Protein AF-A0A8T3ZNA4-F1 (afdb_monomer_lite)

pLDDT: mean 84.95, std 9.06, range [48.28, 96.12]

Structure (mmCIF, N/CA/C/O backbone):
data_AF-A0A8T3ZNA4-F1
#
_entry.id   AF-A0A8T3ZNA4-F1
#
loop_
_atom_site.group_PDB
_atom_site.id
_atom_site.type_symbol
_atom_site.label_atom_id
_atom_site.label_alt_id
_atom_site.label_comp_id
_atom_site.label_asym_id
_atom_site.label_entity_id
_atom_site.label_seq_id
_atom_site.pdbx_PDB_ins_code
_atom_site.Cartn_x
_atom_site.Cartn_y
_atom_site.Cartn_z
_atom_site.occupancy
_atom_site.B_iso_or_equiv
_atom_site.auth_seq_id
_atom_site.auth_comp_id
_atom_site.auth_asym_id
_atom_site.auth_atom_id
_atom_site.pdbx_PDB_model_num
ATOM 1 N N . LYS A 1 1 ? 19.977 -1.427 4.193 1.00 48.28 1 LYS A N 1
ATOM 2 C CA . LYS A 1 1 ? 19.895 -0.057 3.623 1.00 48.28 1 LYS A CA 1
ATOM 3 C C . LYS A 1 1 ? 19.610 -0.221 2.137 1.00 48.28 1 LYS A C 1
ATOM 5 O O . LYS A 1 1 ? 20.330 -0.996 1.527 1.00 48.28 1 LYS A O 1
ATOM 10 N N . HIS A 1 2 ? 18.588 0.429 1.576 1.00 57.75 2 HIS A N 1
ATOM 11 C CA . HIS A 1 2 ? 18.483 0.522 0.114 1.00 57.75 2 HIS A CA 1
ATOM 12 C C . HIS A 1 2 ? 19.526 1.540 -0.380 1.00 57.75 2 HIS A C 1
ATOM 14 O O . HIS A 1 2 ? 19.763 2.518 0.340 1.00 57.75 2 HIS A O 1
ATOM 20 N N . PRO A 1 3 ? 20.172 1.326 -1.540 1.00 59.00 3 PRO A N 1
ATOM 21 C CA . PRO A 1 3 ? 20.988 2.363 -2.164 1.00 59.00 3 PRO A CA 1
ATOM 22 C C . PRO A 1 3 ? 20.119 3.601 -2.460 1.00 59.00 3 PRO A C 1
ATOM 24 O O . PRO A 1 3 ? 18.933 3.450 -2.772 1.00 59.00 3 PRO A O 1
ATOM 27 N N . PRO A 1 4 ? 20.659 4.827 -2.338 1.00 71.19 4 PRO A N 1
ATOM 28 C CA . PRO A 1 4 ? 19.917 6.029 -2.699 1.00 71.19 4 PRO A CA 1
ATOM 29 C C . PRO A 1 4 ? 19.638 6.038 -4.207 1.00 71.19 4 PRO A C 1
ATOM 31 O O . PRO A 1 4 ? 20.485 5.630 -4.997 1.00 71.19 4 PRO A O 1
ATOM 34 N N . PHE A 1 5 ? 18.466 6.539 -4.607 1.00 79.31 5 PHE A N 1
ATOM 35 C CA . PHE A 1 5 ? 18.026 6.554 -6.010 1.00 79.31 5 PHE A CA 1
ATOM 36 C C . PHE A 1 5 ? 19.020 7.247 -6.960 1.00 79.31 5 PHE A C 1
ATOM 38 O O . PHE A 1 5 ? 19.190 6.813 -8.095 1.00 79.31 5 PHE A O 1
ATOM 45 N N . ALA A 1 6 ? 19.735 8.269 -6.481 1.00 80.31 6 ALA A N 1
ATOM 46 C CA . ALA A 1 6 ? 20.780 8.963 -7.237 1.00 80.31 6 ALA A CA 1
ATOM 47 C C . ALA A 1 6 ? 21.963 8.064 -7.659 1.00 80.31 6 ALA A C 1
ATOM 49 O O . ALA A 1 6 ? 22.651 8.393 -8.617 1.00 80.31 6 ALA A O 1
ATOM 50 N N . ASN A 1 7 ? 22.179 6.926 -6.986 1.00 84.25 7 ASN A N 1
ATOM 51 C CA . ASN A 1 7 ? 23.275 5.992 -7.268 1.00 84.25 7 ASN A CA 1
ATOM 52 C C . ASN A 1 7 ? 22.815 4.767 -8.086 1.00 84.25 7 ASN A C 1
ATOM 54 O O . ASN A 1 7 ? 23.542 3.778 -8.172 1.00 84.25 7 ASN A O 1
ATOM 58 N N . LEU A 1 8 ? 21.591 4.781 -8.623 1.00 85.81 8 LEU A N 1
ATOM 59 C CA . LEU A 1 8 ? 21.059 3.708 -9.461 1.00 85.81 8 LEU A CA 1
ATOM 60 C C . LEU A 1 8 ? 21.163 4.076 -10.943 1.00 85.81 8 LEU A C 1
ATOM 62 O O . LEU A 1 8 ? 20.930 5.217 -11.322 1.00 85.81 8 LEU A O 1
ATOM 66 N N . ASP A 1 9 ? 21.412 3.078 -11.789 1.00 90.50 9 ASP A N 1
ATOM 67 C CA . ASP A 1 9 ? 21.142 3.179 -13.224 1.00 90.50 9 ASP A CA 1
ATOM 68 C C . ASP A 1 9 ? 19.621 3.267 -13.434 1.00 90.50 9 ASP A C 1
ATOM 70 O O . ASP A 1 9 ? 18.893 2.278 -13.292 1.00 90.50 9 ASP A O 1
ATOM 74 N N . HIS A 1 10 ? 19.132 4.476 -13.723 1.00 88.56 10 HIS A N 1
ATOM 75 C CA . HIS A 1 10 ? 17.701 4.754 -13.874 1.00 88.56 10 HIS A CA 1
ATOM 76 C C . HIS A 1 10 ? 17.094 4.045 -15.084 1.00 88.56 10 HIS A C 1
ATOM 78 O O . HIS A 1 10 ? 15.956 3.582 -14.998 1.00 88.56 10 HIS A O 1
ATOM 84 N N . ALA A 1 11 ? 17.840 3.913 -16.185 1.00 90.06 11 ALA A N 1
ATOM 85 C CA . ALA A 1 11 ? 17.364 3.241 -17.389 1.00 90.06 11 ALA A CA 1
ATOM 86 C C . ALA A 1 11 ? 17.178 1.740 -17.130 1.00 90.06 11 ALA A C 1
ATOM 88 O O . ALA A 1 11 ? 16.125 1.177 -17.442 1.00 90.06 11 ALA A O 1
ATOM 89 N N . ARG A 1 12 ? 18.156 1.103 -16.474 1.00 91.12 12 ARG A N 1
ATOM 90 C CA . ARG A 1 12 ? 18.066 -0.301 -16.058 1.00 91.12 12 ARG A CA 1
ATOM 91 C C . ARG A 1 12 ? 16.907 -0.536 -15.089 1.00 91.12 12 ARG A C 1
ATOM 93 O O . ARG A 1 12 ? 16.12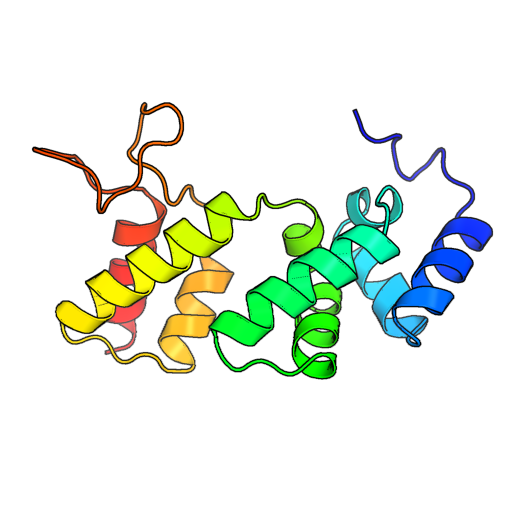5 -1.455 -15.317 1.00 91.12 12 ARG A O 1
ATOM 100 N N . VAL A 1 13 ? 16.760 0.302 -14.058 1.00 89.94 13 VAL A N 1
ATOM 101 C CA . VAL A 1 13 ? 15.669 0.184 -13.072 1.00 89.94 13 VAL A CA 1
ATOM 102 C C . VAL A 1 13 ? 14.295 0.308 -13.727 1.00 89.94 13 VAL A C 1
ATOM 104 O O . VAL A 1 13 ? 13.433 -0.539 -13.496 1.00 89.94 13 VAL A O 1
ATOM 107 N N . VAL A 1 14 ? 14.076 1.336 -14.557 1.00 92.56 14 VAL A N 1
ATOM 108 C CA . VAL A 1 14 ? 12.780 1.536 -15.223 1.00 92.56 14 VAL A CA 1
ATOM 109 C C . VAL A 1 14 ? 12.473 0.366 -16.155 1.00 92.56 14 VAL A C 1
ATOM 111 O O . VAL A 1 14 ? 11.344 -0.121 -16.136 1.00 92.56 14 VAL A O 1
ATOM 114 N N . ARG A 1 15 ? 13.460 -0.152 -16.898 1.00 94.25 15 ARG A N 1
ATOM 115 C CA . ARG A 1 15 ? 13.294 -1.328 -17.767 1.00 94.25 15 ARG A CA 1
ATOM 116 C C . ARG A 1 15 ? 12.924 -2.587 -16.975 1.00 94.25 15 ARG A C 1
ATOM 118 O O . ARG A 1 15 ? 11.961 -3.262 -17.327 1.00 94.25 15 ARG A O 1
ATOM 125 N N . GLU A 1 16 ? 13.657 -2.894 -15.906 1.00 92.88 16 GLU A N 1
ATOM 126 C CA . GLU A 1 16 ? 13.417 -4.077 -15.063 1.00 92.88 16 GLU A CA 1
ATOM 127 C C . GLU A 1 16 ? 12.052 -4.025 -14.367 1.00 92.88 16 GLU A C 1
ATOM 129 O O . GLU A 1 16 ? 11.324 -5.015 -14.360 1.00 92.88 16 GLU A O 1
ATOM 134 N N . ALA A 1 17 ? 11.660 -2.865 -13.836 1.00 93.50 17 ALA A N 1
ATOM 135 C CA . ALA A 1 17 ? 10.334 -2.675 -13.260 1.00 93.50 17 ALA A CA 1
ATOM 136 C C . ALA A 1 17 ? 9.230 -2.767 -14.332 1.00 93.50 17 ALA A C 1
ATOM 138 O O . ALA A 1 17 ? 8.219 -3.438 -14.121 1.00 93.50 17 ALA A O 1
ATOM 139 N N . THR A 1 18 ? 9.426 -2.156 -15.504 1.00 95.75 18 THR A N 1
ATOM 140 C CA . THR A 1 18 ? 8.464 -2.210 -16.621 1.00 95.75 18 THR A CA 1
ATOM 141 C C . THR A 1 18 ? 8.214 -3.640 -17.087 1.00 95.75 18 THR A C 1
ATOM 143 O O . THR A 1 18 ? 7.063 -3.994 -17.313 1.00 95.75 18 THR A O 1
ATOM 146 N N . ALA A 1 19 ? 9.239 -4.495 -17.131 1.00 94.94 19 ALA A N 1
ATOM 147 C CA . ALA A 1 19 ? 9.081 -5.912 -17.471 1.00 94.94 19 ALA A CA 1
ATOM 148 C C . ALA A 1 19 ? 8.223 -6.714 -16.464 1.00 94.94 19 ALA A C 1
ATOM 150 O O . ALA A 1 19 ? 7.757 -7.801 -16.788 1.00 94.94 19 ALA A O 1
ATOM 151 N N . VAL A 1 20 ? 8.008 -6.201 -15.244 1.00 95.12 20 VAL A N 1
ATOM 152 C CA . VAL A 1 20 ? 7.203 -6.853 -14.190 1.00 95.12 20 VAL A CA 1
ATOM 153 C C . VAL A 1 20 ? 5.786 -6.269 -14.080 1.00 95.12 20 VAL A C 1
ATOM 155 O O . VAL A 1 20 ? 4.845 -6.985 -13.719 1.00 95.12 20 VAL A O 1
ATOM 158 N N . TYR A 1 21 ? 5.638 -4.967 -14.341 1.00 94.00 21 TYR A N 1
ATOM 159 C CA . TYR A 1 21 ? 4.368 -4.237 -14.235 1.00 94.00 21 TYR A CA 1
ATOM 160 C C . TYR A 1 21 ? 3.657 -4.007 -15.573 1.00 94.00 21 TYR A C 1
ATOM 162 O O . TYR A 1 21 ? 2.503 -3.589 -15.554 1.00 94.00 21 TYR A O 1
ATOM 170 N N . GLU A 1 22 ? 4.343 -4.212 -16.701 1.00 94.81 22 GLU A N 1
ATOM 171 C CA . GLU A 1 22 ? 3.847 -3.985 -18.070 1.00 94.81 22 GLU A CA 1
ATOM 172 C C . GLU A 1 22 ? 3.345 -2.539 -18.303 1.00 94.81 22 GLU A C 1
ATOM 174 O O . GLU A 1 22 ? 2.529 -2.267 -19.180 1.00 94.81 22 GLU A O 1
ATOM 179 N N . ASN A 1 23 ? 3.844 -1.583 -17.505 1.00 94.94 23 ASN A N 1
ATOM 180 C CA . ASN A 1 23 ? 3.386 -0.192 -17.477 1.00 94.94 23 ASN A CA 1
ATOM 181 C C . ASN A 1 23 ? 4.531 0.779 -17.123 1.00 94.94 23 ASN A C 1
ATOM 183 O O . ASN A 1 23 ? 4.751 1.117 -15.956 1.00 94.94 23 ASN A O 1
ATOM 187 N N . GLU A 1 24 ? 5.259 1.249 -18.138 1.00 95.56 24 GLU A N 1
ATOM 188 C CA . GLU A 1 24 ? 6.416 2.141 -17.964 1.00 95.56 24 GLU A CA 1
ATOM 189 C C . GLU A 1 24 ? 6.038 3.504 -17.360 1.00 95.56 24 GLU A C 1
ATOM 191 O O . GLU A 1 24 ? 6.731 4.019 -16.478 1.00 95.56 24 GLU A O 1
ATOM 196 N N . ALA A 1 25 ? 4.919 4.092 -17.797 1.00 96.12 25 ALA A N 1
ATOM 197 C CA . ALA A 1 25 ? 4.458 5.392 -17.309 1.00 96.12 25 ALA A CA 1
ATOM 198 C C . ALA A 1 25 ? 4.100 5.337 -15.813 1.00 96.12 25 ALA A C 1
ATOM 200 O O . ALA A 1 25 ? 4.522 6.197 -15.035 1.00 96.12 25 ALA A O 1
ATOM 201 N N . GLY A 1 26 ? 3.391 4.283 -15.396 1.00 95.94 26 GLY A N 1
ATOM 202 C CA . GLY A 1 26 ? 3.073 4.016 -13.996 1.00 95.94 26 GLY A CA 1
ATOM 203 C C . GLY A 1 26 ? 4.322 3.766 -13.148 1.00 95.94 26 GLY A C 1
ATOM 204 O O . GLY A 1 26 ? 4.419 4.298 -12.045 1.00 95.94 26 GLY A O 1
ATOM 205 N N . VAL A 1 27 ? 5.312 3.035 -13.673 1.00 95.62 27 VAL A N 1
ATOM 206 C CA . VAL A 1 27 ? 6.618 2.832 -13.019 1.00 95.62 27 VAL A CA 1
ATOM 207 C C . VAL A 1 27 ? 7.354 4.157 -12.806 1.00 95.62 27 VAL A C 1
ATOM 209 O O . VAL A 1 27 ? 7.788 4.433 -11.687 1.00 95.62 27 VAL A O 1
ATOM 212 N N . LYS A 1 28 ? 7.459 5.012 -13.833 1.00 95.19 28 LYS A N 1
ATOM 213 C CA . LYS A 1 28 ? 8.106 6.332 -13.714 1.00 95.19 28 LYS A CA 1
ATOM 214 C C . LYS A 1 28 ? 7.403 7.209 -12.673 1.00 95.19 28 LYS A C 1
ATOM 216 O O . LYS A 1 28 ? 8.064 7.758 -11.793 1.00 95.19 28 LYS A O 1
ATOM 221 N N . ALA A 1 29 ? 6.071 7.285 -12.714 1.00 95.88 29 ALA A N 1
ATOM 222 C CA . ALA A 1 29 ? 5.282 8.031 -11.732 1.00 95.88 29 ALA A CA 1
ATOM 223 C C . ALA A 1 29 ? 5.463 7.493 -10.298 1.00 95.88 29 ALA A C 1
ATOM 225 O O . ALA A 1 29 ? 5.617 8.270 -9.353 1.00 95.88 29 ALA A O 1
ATOM 226 N N . ALA A 1 30 ? 5.506 6.168 -10.133 1.00 94.25 30 ALA A N 1
ATOM 227 C CA . ALA A 1 30 ? 5.738 5.504 -8.854 1.00 94.25 30 ALA A CA 1
ATOM 228 C C . ALA A 1 30 ? 7.134 5.814 -8.275 1.00 94.25 30 ALA A C 1
ATOM 230 O O . ALA A 1 30 ? 7.254 6.145 -7.093 1.00 94.25 30 ALA A O 1
ATOM 231 N N . VAL A 1 31 ? 8.183 5.775 -9.103 1.00 92.75 31 VAL A N 1
ATOM 232 C CA . VAL A 1 31 ? 9.549 6.148 -8.701 1.00 92.75 31 VAL A CA 1
ATOM 233 C C . VAL A 1 31 ? 9.627 7.623 -8.297 1.00 92.75 31 VAL A C 1
ATOM 235 O O . VAL A 1 31 ? 10.171 7.924 -7.237 1.00 92.75 31 VAL A O 1
ATOM 238 N N . LEU A 1 32 ? 9.031 8.537 -9.070 1.00 91.69 32 LEU A N 1
ATOM 239 C CA . LEU A 1 32 ? 9.022 9.970 -8.743 1.00 91.69 32 LEU A CA 1
ATOM 240 C C . LEU A 1 32 ? 8.273 10.265 -7.433 1.00 91.69 32 LEU A C 1
ATOM 242 O O . LEU A 1 32 ? 8.746 11.046 -6.611 1.00 91.69 32 LEU A O 1
ATOM 246 N N . LYS A 1 33 ? 7.133 9.600 -7.196 1.00 91.25 33 LYS A N 1
ATOM 247 C CA . LYS A 1 33 ? 6.345 9.736 -5.959 1.00 91.25 33 LYS A CA 1
ATOM 248 C C . LYS A 1 33 ? 7.040 9.120 -4.736 1.00 91.25 33 LYS A C 1
ATOM 250 O O . LYS A 1 33 ? 6.788 9.547 -3.609 1.00 91.25 33 LYS A O 1
ATOM 255 N N . HIS A 1 34 ? 7.882 8.104 -4.922 1.00 89.69 34 HIS A N 1
ATOM 256 C CA . HIS A 1 34 ? 8.602 7.444 -3.834 1.00 89.69 34 HIS A CA 1
ATOM 257 C C . HIS A 1 34 ? 9.932 6.844 -4.329 1.00 89.69 34 HIS A C 1
ATOM 259 O O . HIS A 1 34 ? 9.974 5.661 -4.668 1.00 89.69 34 HIS A O 1
ATOM 265 N N . PRO A 1 35 ? 11.050 7.598 -4.303 1.00 89.75 35 PRO A N 1
ATOM 266 C CA . PRO A 1 35 ? 12.322 7.166 -4.901 1.00 89.75 35 PRO A CA 1
ATOM 267 C C . PRO A 1 35 ? 12.903 5.852 -4.356 1.00 89.75 35 PRO A C 1
ATOM 269 O O . PRO A 1 35 ? 13.700 5.202 -5.022 1.00 89.75 35 PRO A O 1
ATOM 272 N N . GLN A 1 36 ? 12.488 5.414 -3.163 1.00 88.31 36 GLN A N 1
ATOM 273 C CA . GLN A 1 36 ? 12.874 4.113 -2.599 1.00 88.31 36 GLN A CA 1
ATOM 274 C C . GLN A 1 36 ? 12.272 2.926 -3.376 1.00 88.31 36 GLN A C 1
ATOM 276 O O . GLN A 1 36 ? 12.827 1.831 -3.326 1.00 88.31 36 GLN A O 1
ATOM 281 N N . PHE A 1 37 ? 11.178 3.141 -4.120 1.00 90.94 37 PHE A N 1
ATOM 282 C CA . PHE A 1 37 ? 10.523 2.140 -4.968 1.00 90.94 37 PHE A CA 1
ATOM 283 C C . PHE A 1 37 ? 11.470 1.582 -6.038 1.00 90.94 37 PHE A C 1
ATOM 285 O O . PHE A 1 37 ? 11.452 0.385 -6.286 1.00 90.94 37 PHE A O 1
ATOM 292 N N . ALA A 1 38 ? 12.352 2.425 -6.585 1.00 90.81 38 ALA A N 1
ATOM 293 C CA . ALA A 1 38 ? 13.378 2.062 -7.566 1.00 90.81 38 ALA A CA 1
ATOM 294 C C . ALA A 1 38 ? 14.407 1.025 -7.068 1.00 90.81 38 ALA A C 1
ATOM 296 O O . ALA A 1 38 ? 15.065 0.368 -7.867 1.00 90.81 38 ALA A O 1
ATOM 297 N N . GLY A 1 39 ? 14.587 0.903 -5.748 1.00 88.19 39 GLY A N 1
ATOM 298 C CA . GLY A 1 39 ? 15.564 0.005 -5.125 1.00 88.19 39 GLY A CA 1
ATOM 299 C C . GLY A 1 39 ? 14.975 -1.332 -4.669 1.00 88.19 39 GLY A C 1
ATOM 300 O O . GLY A 1 39 ? 15.476 -1.898 -3.690 1.00 88.19 39 GLY A O 1
ATOM 301 N N . LEU A 1 40 ? 13.880 -1.789 -5.289 1.00 89.94 40 LEU A N 1
ATOM 302 C CA . LEU A 1 40 ? 13.123 -2.973 -4.880 1.00 89.94 40 LEU A CA 1
ATOM 303 C C . LEU A 1 40 ? 13.201 -4.110 -5.904 1.00 89.94 40 LEU A C 1
ATOM 305 O O . LEU A 1 40 ? 13.172 -3.905 -7.111 1.00 89.94 40 LEU A O 1
ATOM 309 N N . ASP A 1 41 ? 13.196 -5.339 -5.393 1.00 91.81 41 ASP A N 1
ATOM 310 C CA . ASP A 1 41 ? 12.882 -6.537 -6.174 1.00 91.81 41 ASP A CA 1
ATOM 311 C C . ASP A 1 41 ? 11.381 -6.528 -6.511 1.00 91.81 41 ASP A C 1
ATOM 313 O O . ASP A 1 41 ? 10.535 -6.951 -5.712 1.00 91.81 41 ASP A O 1
ATOM 317 N N . HIS A 1 42 ? 11.049 -5.983 -7.681 1.00 92.75 42 HIS A N 1
ATOM 318 C CA . HIS A 1 42 ? 9.668 -5.821 -8.125 1.00 92.75 42 HIS A CA 1
ATOM 319 C C . HIS A 1 42 ? 8.961 -7.157 -8.371 1.00 92.75 42 HIS A C 1
ATOM 321 O O . HIS A 1 42 ? 7.774 -7.269 -8.061 1.00 92.75 42 HIS A O 1
ATOM 327 N N . ALA A 1 43 ? 9.670 -8.192 -8.834 1.00 93.69 43 ALA A N 1
ATOM 328 C CA . ALA A 1 43 ? 9.096 -9.522 -9.040 1.00 93.69 43 ALA A CA 1
ATOM 329 C C . ALA A 1 43 ? 8.624 -10.134 -7.708 1.00 93.69 43 ALA A C 1
ATOM 331 O O . ALA A 1 43 ? 7.498 -10.635 -7.605 1.00 93.69 43 ALA A O 1
ATOM 332 N N . ARG A 1 44 ? 9.434 -10.024 -6.646 1.00 91.75 44 ARG A N 1
ATOM 333 C CA . ARG A 1 44 ? 9.031 -10.422 -5.289 1.00 91.75 44 ARG A CA 1
ATOM 334 C C . ARG A 1 44 ? 7.911 -9.545 -4.737 1.00 91.75 44 ARG A C 1
ATOM 336 O O . ARG A 1 44 ? 6.953 -10.095 -4.194 1.00 91.75 44 ARG A O 1
ATOM 343 N N . VAL A 1 45 ? 7.998 -8.218 -4.880 1.00 91.69 45 VAL A N 1
ATOM 344 C CA . VAL A 1 45 ? 6.950 -7.284 -4.419 1.00 91.69 45 VAL A CA 1
ATOM 345 C C . VAL A 1 45 ? 5.601 -7.640 -5.037 1.00 91.69 45 VAL A C 1
ATOM 347 O O . VAL A 1 45 ? 4.621 -7.788 -4.309 1.00 91.69 45 VAL A O 1
ATOM 350 N N . VAL A 1 46 ? 5.541 -7.820 -6.357 1.00 93.00 46 VAL A N 1
ATOM 351 C CA . VAL A 1 46 ? 4.304 -8.154 -7.069 1.00 93.00 46 VAL A CA 1
ATOM 352 C C . VAL A 1 46 ? 3.765 -9.511 -6.627 1.00 93.00 46 VAL A C 1
ATOM 354 O O . VAL A 1 46 ? 2.590 -9.597 -6.279 1.00 93.00 46 VAL A O 1
ATOM 357 N N . ARG A 1 47 ? 4.608 -10.548 -6.528 1.00 92.38 47 ARG A N 1
ATOM 358 C CA . ARG A 1 47 ? 4.194 -11.873 -6.034 1.00 92.38 47 ARG A CA 1
ATOM 359 C C . ARG A 1 47 ? 3.597 -11.815 -4.623 1.00 92.38 47 ARG A C 1
ATOM 361 O O . ARG A 1 47 ? 2.543 -12.397 -4.375 1.00 92.38 47 ARG A O 1
ATOM 368 N N . GLU A 1 48 ? 4.242 -11.105 -3.696 1.00 89.75 48 GLU A N 1
ATOM 369 C CA . GLU A 1 48 ? 3.743 -10.939 -2.324 1.00 89.75 48 GLU A CA 1
ATOM 370 C C . GLU A 1 48 ? 2.434 -10.141 -2.268 1.00 89.75 48 GLU A C 1
ATOM 372 O O . GLU A 1 48 ? 1.550 -10.452 -1.471 1.00 89.75 48 GLU A O 1
ATOM 377 N N . ARG A 1 49 ? 2.304 -9.094 -3.088 1.00 88.06 49 ARG A N 1
ATOM 378 C CA . ARG A 1 49 ? 1.178 -8.152 -3.029 1.00 88.06 49 ARG A CA 1
ATOM 379 C C . ARG A 1 49 ? -0.057 -8.638 -3.764 1.00 88.06 49 ARG A C 1
ATOM 381 O O . ARG A 1 49 ? -1.138 -8.473 -3.222 1.00 88.06 49 ARG A O 1
ATOM 388 N N . VAL A 1 50 ? 0.096 -9.310 -4.903 1.00 89.56 50 VAL A N 1
ATOM 389 C CA . VAL A 1 50 ? -1.010 -10.005 -5.584 1.00 89.56 50 VAL A CA 1
ATOM 390 C C . VAL A 1 50 ? -1.592 -11.087 -4.671 1.00 89.56 50 VAL A C 1
ATOM 392 O O . VAL A 1 50 ? -2.806 -11.169 -4.516 1.00 89.56 50 VAL A O 1
ATOM 395 N N . ARG A 1 51 ? -0.741 -11.856 -3.971 1.00 87.50 51 ARG A N 1
ATOM 396 C CA . ARG A 1 51 ? -1.209 -12.834 -2.975 1.00 87.50 51 ARG A CA 1
ATOM 397 C C . ARG A 1 51 ? -1.958 -12.176 -1.809 1.00 87.50 51 ARG A C 1
ATOM 399 O O . ARG A 1 51 ? -2.922 -12.750 -1.322 1.00 87.50 51 ARG A O 1
ATOM 406 N N . LEU A 1 52 ? -1.526 -10.996 -1.352 1.00 83.94 52 LEU A N 1
ATOM 407 C CA . LEU A 1 52 ? -2.232 -10.248 -0.304 1.00 83.94 52 LEU A CA 1
ATOM 408 C C . LEU A 1 52 ? -3.552 -9.633 -0.794 1.00 83.94 52 LEU A C 1
ATOM 410 O O . LEU A 1 52 ? -4.519 -9.643 -0.041 1.00 83.94 52 LEU A O 1
ATOM 414 N N . GLY A 1 53 ? -3.597 -9.136 -2.033 1.00 84.12 53 GLY A N 1
ATOM 415 C CA . GLY A 1 53 ? -4.802 -8.596 -2.664 1.00 84.12 53 GLY A CA 1
ATOM 416 C C . GLY A 1 53 ? -5.890 -9.652 -2.854 1.00 84.12 53 GLY A C 1
ATOM 417 O O . GLY A 1 53 ? -7.050 -9.387 -2.553 1.00 84.12 53 GLY A O 1
ATOM 418 N N . ALA A 1 54 ? -5.509 -10.879 -3.220 1.00 82.75 54 ALA A N 1
ATOM 419 C CA . ALA A 1 54 ? -6.443 -11.996 -3.364 1.00 82.75 54 ALA A CA 1
ATOM 420 C C . ALA A 1 54 ? -7.223 -12.317 -2.069 1.00 82.75 54 ALA A C 1
ATOM 422 O O . ALA A 1 54 ? -8.396 -12.670 -2.142 1.00 82.75 54 ALA A O 1
ATOM 423 N N . TYR A 1 55 ? -6.627 -12.134 -0.878 1.00 76.75 55 TYR A N 1
ATOM 424 C CA . TYR A 1 55 ? -7.338 -12.307 0.404 1.00 76.75 55 TYR A CA 1
ATOM 425 C C . TYR A 1 55 ? -8.430 -11.253 0.663 1.00 76.75 55 TYR A C 1
ATOM 427 O O . TYR A 1 55 ? -9.239 -11.435 1.568 1.00 76.75 55 TYR A O 1
ATOM 435 N N . VAL A 1 56 ? -8.447 -10.157 -0.101 1.00 75.31 56 VAL A N 1
ATOM 436 C CA . VAL A 1 56 ? -9.456 -9.084 -0.039 1.00 75.31 56 VAL A CA 1
ATOM 437 C C . VAL A 1 56 ? -10.168 -8.885 -1.383 1.00 75.31 56 VAL A C 1
ATOM 439 O O . VAL A 1 56 ? -10.690 -7.810 -1.655 1.00 75.31 56 VAL A O 1
ATOM 442 N N . GLY A 1 57 ? -10.184 -9.918 -2.234 1.00 79.81 57 GLY A N 1
ATOM 443 C CA . GLY A 1 57 ? -10.936 -9.933 -3.493 1.00 79.81 57 GLY A CA 1
ATOM 444 C C . GLY A 1 57 ? -10.319 -9.151 -4.658 1.00 79.81 57 GLY A C 1
ATOM 445 O O . GLY A 1 57 ? -10.912 -9.133 -5.731 1.00 79.81 57 GLY A O 1
ATOM 446 N N . LEU A 1 58 ? -9.136 -8.545 -4.499 1.00 85.88 58 LEU A N 1
ATOM 447 C CA . LEU A 1 58 ? -8.475 -7.825 -5.592 1.00 85.88 58 LEU A CA 1
ATOM 448 C C . LEU A 1 58 ? -7.872 -8.796 -6.610 1.00 85.88 58 LEU A C 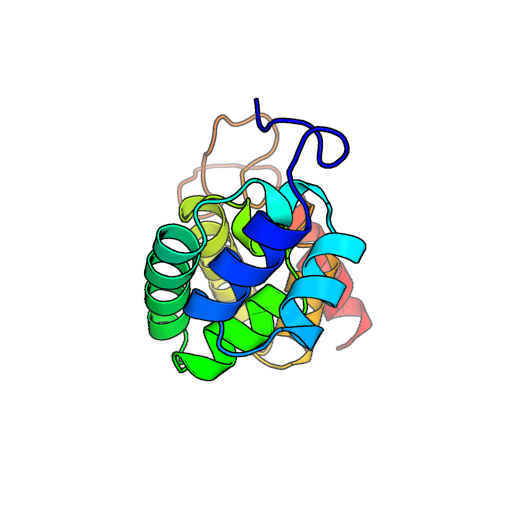1
ATOM 450 O O . LEU A 1 58 ? -7.115 -9.708 -6.257 1.00 85.88 58 LEU A O 1
ATOM 454 N N . SER A 1 59 ? -8.112 -8.530 -7.891 1.00 92.81 59 SER A N 1
ATOM 455 C CA . SER A 1 59 ? -7.425 -9.200 -8.992 1.00 92.81 59 SER A CA 1
ATOM 456 C C . SER A 1 59 ? -5.924 -8.879 -9.016 1.00 92.81 59 SER A C 1
ATOM 458 O O . SER A 1 59 ? -5.418 -7.948 -8.372 1.00 92.81 59 SER A O 1
ATOM 460 N N . ARG A 1 60 ? -5.180 -9.631 -9.840 1.00 93.06 60 ARG A N 1
ATOM 461 C CA . ARG A 1 60 ? -3.762 -9.354 -10.116 1.00 93.06 60 ARG A CA 1
ATOM 462 C C . ARG A 1 60 ? -3.542 -7.933 -10.648 1.00 93.06 60 ARG A C 1
ATOM 464 O O . ARG A 1 60 ? -2.555 -7.308 -10.261 1.00 93.06 60 ARG A O 1
ATOM 471 N N . LYS A 1 61 ? -4.436 -7.446 -11.516 1.00 93.94 61 LYS A N 1
ATOM 472 C CA . LYS A 1 61 ? -4.329 -6.127 -12.148 1.00 93.94 61 LYS A CA 1
ATOM 473 C C . LYS A 1 61 ? -4.565 -5.013 -11.131 1.00 93.94 61 LYS A C 1
ATOM 475 O O . LYS A 1 61 ? -3.688 -4.181 -10.944 1.00 93.94 61 LYS A O 1
ATOM 480 N N . GLU A 1 62 ? -5.665 -5.069 -10.384 1.00 90.69 62 GLU A N 1
ATOM 481 C CA . GLU A 1 62 ? -5.972 -4.074 -9.344 1.00 90.69 62 GLU A CA 1
ATOM 482 C C . GLU A 1 62 ? -4.879 -4.019 -8.267 1.00 90.69 62 GLU A C 1
ATOM 484 O O . GLU A 1 62 ? -4.503 -2.943 -7.806 1.00 90.69 62 GLU A O 1
ATOM 489 N N . SER A 1 63 ? -4.296 -5.172 -7.918 1.00 90.75 63 SER A N 1
ATOM 490 C CA . SER A 1 63 ? -3.153 -5.250 -7.000 1.00 90.75 63 SER A CA 1
ATOM 491 C C . SER A 1 63 ? -1.891 -4.554 -7.542 1.00 90.75 63 SER A C 1
ATOM 493 O O . SER A 1 63 ? -1.133 -3.979 -6.757 1.00 90.75 63 SER A O 1
ATOM 495 N N . ILE A 1 64 ? -1.644 -4.593 -8.860 1.00 93.81 64 ILE A N 1
ATOM 496 C CA . ILE A 1 64 ? -0.572 -3.823 -9.519 1.00 93.81 64 ILE A CA 1
ATOM 497 C C . ILE A 1 64 ? -0.918 -2.334 -9.537 1.00 93.81 64 ILE A C 1
ATOM 499 O O . ILE A 1 64 ? -0.107 -1.517 -9.098 1.00 93.81 64 ILE A O 1
ATOM 503 N N . ASP A 1 65 ? -2.112 -1.978 -10.006 1.00 92.94 65 ASP A N 1
ATOM 504 C CA . ASP A 1 65 ? -2.527 -0.584 -10.175 1.00 92.94 65 ASP A CA 1
ATOM 505 C C . ASP A 1 65 ? -2.507 0.157 -8.827 1.00 92.94 65 ASP A C 1
ATOM 507 O O . ASP A 1 65 ? -2.029 1.289 -8.731 1.00 92.94 65 ASP A O 1
ATOM 511 N N . LEU A 1 66 ? -2.907 -0.518 -7.744 1.00 88.56 66 LEU A N 1
ATOM 512 C CA . LEU A 1 66 ? -2.832 -0.006 -6.377 1.00 88.56 66 LEU A CA 1
ATOM 513 C C . LEU A 1 66 ? -1.386 0.192 -5.881 1.00 88.56 66 LEU A C 1
ATOM 515 O O . LEU A 1 66 ? -1.125 1.156 -5.155 1.00 88.56 66 LEU A O 1
ATOM 519 N N . LEU A 1 67 ? -0.435 -0.661 -6.288 1.00 90.81 67 LEU A N 1
ATOM 520 C CA . LEU A 1 67 ? 0.993 -0.465 -6.001 1.00 90.81 67 LEU A CA 1
ATOM 521 C C . LEU A 1 67 ? 1.574 0.728 -6.761 1.00 90.81 67 LEU A C 1
ATOM 523 O O . LEU A 1 67 ? 2.275 1.531 -6.153 1.00 90.81 67 LEU A O 1
ATOM 527 N N . LEU A 1 68 ? 1.283 0.864 -8.057 1.00 93.94 68 LEU A N 1
ATOM 528 C CA . LEU A 1 68 ? 1.793 1.973 -8.871 1.00 93.94 68 LEU A CA 1
ATOM 529 C C . LEU A 1 68 ? 1.182 3.313 -8.431 1.00 93.94 68 LEU A C 1
ATOM 531 O O . LEU A 1 68 ? 1.892 4.310 -8.305 1.00 93.94 68 LEU A O 1
ATOM 535 N N . LYS A 1 69 ? -0.113 3.327 -8.083 1.00 91.81 69 LYS A N 1
ATOM 536 C CA . LYS A 1 69 ? -0.795 4.490 -7.492 1.00 91.81 69 LYS A CA 1
ATOM 537 C C . LYS A 1 69 ? -0.186 4.880 -6.140 1.00 91.81 69 LYS A C 1
ATOM 539 O O . LYS A 1 69 ? -0.118 6.070 -5.825 1.00 91.81 69 LYS A O 1
ATOM 544 N N . ASN A 1 70 ? 0.264 3.912 -5.335 1.00 88.12 70 ASN A N 1
ATOM 545 C CA . ASN A 1 70 ? 0.759 4.125 -3.970 1.00 88.12 70 ASN A CA 1
ATOM 546 C C . ASN A 1 70 ? 2.041 3.313 -3.653 1.00 88.12 70 ASN A C 1
ATOM 548 O O . ASN A 1 70 ? 2.024 2.389 -2.834 1.00 88.12 70 ASN A O 1
ATOM 552 N N . PRO A 1 71 ? 3.194 3.700 -4.227 1.00 90.50 71 PRO A N 1
ATOM 553 C CA . PRO A 1 71 ? 4.439 2.917 -4.208 1.00 90.50 71 PRO A CA 1
ATOM 554 C C . PRO A 1 71 ? 5.027 2.635 -2.820 1.00 90.50 71 PRO A C 1
ATOM 556 O O . PRO A 1 71 ? 5.735 1.644 -2.641 1.00 90.50 71 PRO A O 1
ATOM 559 N N . VAL A 1 72 ? 4.694 3.442 -1.807 1.00 85.50 72 VAL A N 1
ATOM 560 C CA . VAL A 1 72 ? 5.099 3.210 -0.405 1.00 85.50 72 VAL A CA 1
ATOM 561 C C . VAL A 1 72 ? 4.646 1.835 0.123 1.00 85.50 72 VAL A C 1
ATOM 563 O O . VAL A 1 72 ? 5.270 1.257 1.012 1.00 85.50 72 VAL A O 1
ATOM 566 N N . PHE A 1 73 ? 3.601 1.256 -0.475 1.00 83.94 73 PHE A N 1
ATOM 567 C CA . PHE A 1 73 ? 3.084 -0.073 -0.146 1.00 83.94 73 PHE A CA 1
ATOM 568 C C . PHE A 1 73 ? 4.042 -1.201 -0.521 1.00 83.94 73 PHE A C 1
ATOM 570 O O . PHE A 1 73 ? 4.029 -2.256 0.116 1.00 83.94 73 PHE A O 1
ATOM 577 N N . ALA A 1 74 ? 4.934 -0.998 -1.486 1.00 86.81 74 ALA A N 1
ATOM 578 C CA . ALA A 1 74 ? 5.962 -1.980 -1.802 1.00 86.81 74 ALA A CA 1
ATOM 579 C C . ALA A 1 74 ? 6.950 -2.182 -0.631 1.00 86.81 74 ALA A C 1
ATOM 581 O O . ALA A 1 74 ? 7.415 -3.299 -0.412 1.00 86.81 74 ALA A O 1
ATOM 582 N N . GLY A 1 75 ? 7.185 -1.149 0.190 1.00 82.88 75 GLY A N 1
ATOM 583 C CA . GLY A 1 75 ? 8.078 -1.201 1.356 1.00 82.88 75 GLY A CA 1
ATOM 584 C C . GLY A 1 75 ? 7.462 -1.743 2.657 1.00 82.88 75 GLY A C 1
ATOM 585 O O . GLY A 1 75 ? 8.182 -1.976 3.628 1.00 82.88 75 GLY A O 1
ATOM 586 N N . TYR A 1 76 ? 6.142 -1.940 2.738 1.00 82.12 76 TYR A N 1
ATOM 587 C CA . TYR A 1 76 ? 5.491 -2.386 3.980 1.00 82.12 76 TYR A CA 1
ATOM 588 C C . TYR A 1 76 ? 5.581 -3.907 4.202 1.00 82.12 76 TYR A C 1
ATOM 590 O O . TYR A 1 76 ? 5.628 -4.704 3.270 1.00 82.12 76 TYR A O 1
ATOM 598 N N . SER A 1 77 ? 5.593 -4.350 5.462 1.00 79.12 77 SER A N 1
ATOM 599 C CA . SER A 1 77 ? 5.579 -5.790 5.765 1.00 79.12 77 SER A CA 1
ATOM 600 C C . SER A 1 77 ? 4.184 -6.390 5.562 1.00 79.12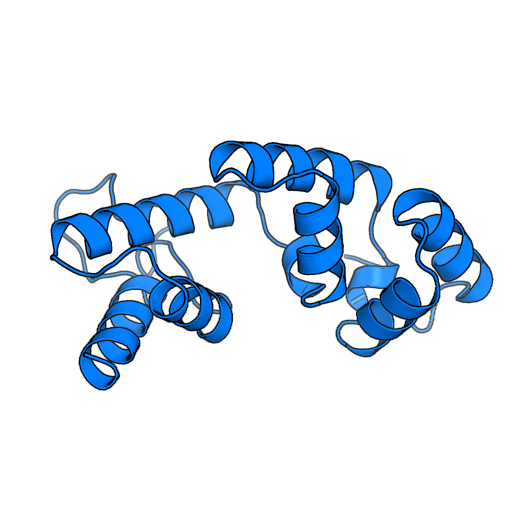 77 SER A C 1
ATOM 602 O O . SER A 1 77 ? 3.186 -5.743 5.877 1.00 79.12 77 SER A O 1
ATOM 604 N N . ALA A 1 78 ? 4.102 -7.659 5.145 1.00 75.50 78 ALA A N 1
ATOM 605 C CA . ALA A 1 78 ? 2.835 -8.404 5.072 1.00 75.50 78 ALA A CA 1
ATOM 606 C C . ALA A 1 78 ? 2.040 -8.348 6.395 1.00 75.50 78 ALA A C 1
ATOM 608 O O . ALA A 1 78 ? 0.821 -8.197 6.396 1.00 75.50 78 ALA A O 1
ATOM 609 N N . LYS A 1 79 ? 2.744 -8.355 7.539 1.00 75.94 79 LYS A N 1
ATOM 610 C CA . LYS A 1 79 ? 2.143 -8.205 8.874 1.00 75.94 79 LYS A CA 1
ATOM 611 C C . LYS A 1 79 ? 1.404 -6.866 9.054 1.00 75.94 79 LYS A C 1
ATOM 613 O O . LYS A 1 79 ? 0.388 -6.844 9.738 1.00 75.94 79 LYS A O 1
ATOM 618 N N . ARG A 1 80 ? 1.860 -5.772 8.416 1.00 79.38 80 ARG A N 1
ATOM 619 C CA . ARG A 1 80 ? 1.183 -4.456 8.448 1.00 79.38 80 ARG A CA 1
ATOM 620 C C . ARG A 1 80 ? -0.171 -4.496 7.730 1.00 79.38 80 ARG A C 1
ATOM 622 O O . ARG A 1 80 ? -1.110 -3.874 8.212 1.00 79.38 80 ARG A O 1
ATOM 629 N N . TYR A 1 81 ? -0.275 -5.241 6.627 1.00 79.00 81 TYR A N 1
ATOM 630 C CA . TYR A 1 81 ? -1.540 -5.438 5.910 1.00 79.00 81 TYR A CA 1
ATOM 631 C C . TYR A 1 81 ? -2.519 -6.268 6.728 1.00 79.00 81 TYR A C 1
ATOM 633 O O . TYR A 1 81 ? -3.638 -5.824 6.941 1.00 79.00 81 TYR A O 1
ATOM 641 N N . LEU A 1 82 ? -2.073 -7.405 7.273 1.00 77.31 82 LEU A N 1
ATOM 642 C CA . LEU A 1 82 ? -2.912 -8.241 8.137 1.00 77.31 82 LEU A CA 1
ATOM 643 C C . LEU A 1 82 ? -3.428 -7.466 9.362 1.00 77.31 82 LEU A C 1
ATOM 645 O O . LEU A 1 82 ? -4.603 -7.560 9.688 1.00 77.31 82 LEU A O 1
ATOM 649 N N . ALA A 1 83 ? -2.589 -6.638 9.993 1.00 78.19 83 ALA A N 1
ATOM 650 C CA . ALA A 1 83 ? -3.022 -5.777 11.096 1.00 78.19 83 ALA A CA 1
ATOM 651 C C . ALA A 1 83 ? -3.985 -4.652 10.647 1.00 78.19 83 ALA A C 1
ATOM 653 O O . ALA A 1 83 ? -4.846 -4.243 11.417 1.00 78.19 83 ALA A O 1
ATOM 654 N N . GLY A 1 84 ? -3.878 -4.174 9.401 1.00 82.38 84 GLY A N 1
ATOM 655 C CA . GLY A 1 84 ? -4.864 -3.273 8.792 1.00 82.38 84 GLY A CA 1
ATOM 656 C C . GLY A 1 84 ? -6.214 -3.951 8.532 1.00 82.38 84 GLY A C 1
ATOM 657 O O . GLY A 1 84 ? -7.249 -3.360 8.815 1.00 82.38 84 GLY A O 1
ATOM 658 N N . MET A 1 85 ? -6.204 -5.207 8.071 1.00 81.50 85 MET A N 1
ATOM 659 C CA . MET A 1 85 ? -7.410 -6.031 7.911 1.00 81.50 85 MET A CA 1
ATOM 660 C C . MET A 1 85 ? -8.073 -6.326 9.263 1.00 81.50 85 MET A C 1
ATOM 662 O O . MET A 1 85 ? -9.295 -6.286 9.363 1.00 81.50 85 MET A O 1
ATOM 666 N N . ASP A 1 86 ? -7.284 -6.577 10.313 1.00 83.94 86 ASP A N 1
ATOM 667 C CA . ASP A 1 86 ? -7.806 -6.740 11.674 1.00 83.94 86 ASP A CA 1
ATOM 668 C C . ASP A 1 86 ? -8.479 -5.453 12.180 1.00 83.94 86 ASP A C 1
ATOM 670 O O . ASP A 1 86 ? -9.585 -5.521 12.705 1.00 83.94 86 ASP A O 1
ATOM 674 N N . ILE A 1 87 ? -7.865 -4.283 11.952 1.00 86.38 87 ILE A N 1
ATOM 675 C CA . ILE A 1 87 ? -8.461 -2.972 12.270 1.00 86.38 87 ILE A CA 1
ATOM 676 C C . ILE A 1 87 ? -9.772 -2.750 11.507 1.00 86.38 87 ILE A C 1
ATOM 678 O O . ILE A 1 87 ? -10.771 -2.374 12.116 1.00 86.38 87 ILE A O 1
ATOM 682 N N . ALA A 1 88 ? -9.797 -3.020 10.199 1.00 86.69 88 ALA A N 1
ATOM 683 C CA . ALA A 1 88 ? -11.007 -2.888 9.389 1.00 86.69 88 ALA A CA 1
ATOM 684 C C . ALA A 1 88 ? -12.130 -3.821 9.879 1.00 86.69 88 ALA A C 1
ATOM 686 O O . ALA A 1 88 ? -13.282 -3.403 9.94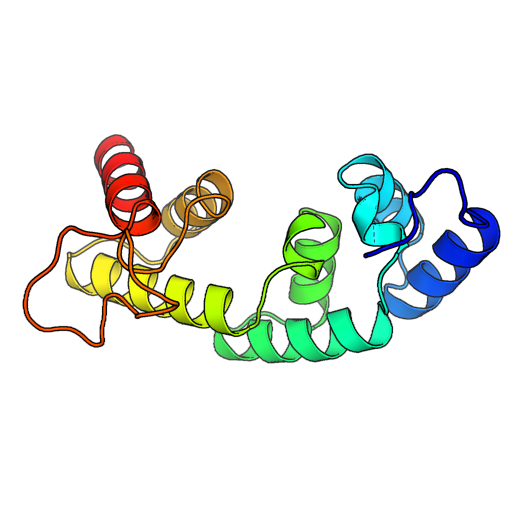7 1.00 86.69 88 ALA A O 1
ATOM 687 N N . ARG A 1 89 ? -11.798 -5.054 10.293 1.00 85.69 89 ARG A N 1
ATOM 688 C CA . ARG A 1 89 ? -12.758 -6.002 10.880 1.00 85.69 89 ARG A CA 1
ATOM 689 C C . ARG A 1 89 ? -13.351 -5.478 12.190 1.00 85.69 89 ARG A C 1
ATOM 691 O O . ARG A 1 89 ? -14.561 -5.554 12.361 1.00 85.69 89 ARG A O 1
ATOM 698 N N . THR A 1 90 ? -12.527 -4.921 13.081 1.00 87.75 90 THR A N 1
ATOM 699 C CA . THR A 1 90 ? -13.002 -4.323 14.341 1.00 87.75 90 THR A CA 1
ATOM 700 C C . THR A 1 90 ? -13.907 -3.115 14.088 1.00 87.75 90 THR A C 1
ATOM 702 O O . THR A 1 90 ? -15.007 -3.063 14.630 1.00 87.75 90 THR A O 1
ATOM 705 N N . LEU A 1 91 ? -13.516 -2.193 13.203 1.00 88.88 91 LEU A N 1
ATOM 706 C CA . LEU A 1 91 ? -14.372 -1.059 12.829 1.00 88.88 91 LEU A CA 1
ATOM 707 C C . LEU A 1 91 ? -15.682 -1.530 12.173 1.00 88.88 91 LEU A C 1
ATOM 709 O O . LEU A 1 91 ? -16.738 -0.950 12.411 1.00 88.88 91 LEU A O 1
ATOM 713 N N . HIS A 1 92 ? -15.656 -2.617 11.401 1.00 90.12 92 HIS A N 1
ATOM 714 C CA . HIS A 1 92 ? -16.883 -3.190 10.857 1.00 90.12 92 HIS A CA 1
ATOM 715 C C . HIS A 1 92 ? -17.816 -3.728 11.953 1.00 90.12 92 HIS A C 1
ATOM 717 O O . HIS A 1 92 ? -19.012 -3.446 11.924 1.00 90.12 92 HIS A O 1
ATOM 723 N N . THR A 1 93 ? -17.279 -4.410 12.973 1.00 88.31 93 THR A N 1
ATOM 724 C CA . THR A 1 93 ? -18.071 -4.827 14.147 1.00 88.31 93 THR A CA 1
ATOM 725 C C . THR A 1 93 ? -18.562 -3.654 15.007 1.00 88.31 93 THR A C 1
ATOM 727 O O . THR A 1 93 ? -19.569 -3.795 15.690 1.00 88.31 93 THR A O 1
ATOM 730 N N . GLU A 1 94 ? -17.919 -2.484 14.932 1.00 89.50 94 GLU A N 1
ATOM 731 C CA . GLU A 1 94 ? -18.400 -1.217 15.516 1.00 89.50 94 GLU A CA 1
ATOM 732 C C . GLU A 1 94 ? -19.477 -0.515 14.651 1.00 89.50 94 GLU A C 1
ATOM 734 O O . GLU A 1 94 ? -19.931 0.583 14.979 1.00 89.50 94 GLU A O 1
ATOM 739 N N . GLY A 1 95 ? -19.907 -1.123 13.538 1.00 92.19 95 GLY A N 1
ATOM 740 C CA . GLY A 1 95 ? -20.961 -0.592 12.670 1.00 92.19 95 GLY A CA 1
ATOM 741 C C . GLY A 1 95 ? -20.489 0.429 11.630 1.00 92.19 95 GLY A C 1
ATOM 742 O O . GLY A 1 95 ? -21.292 1.238 11.160 1.00 92.19 95 GLY A O 1
ATOM 743 N N . PHE A 1 96 ? -19.202 0.428 11.265 1.00 91.88 96 PHE A N 1
ATOM 744 C CA . PHE A 1 96 ? -18.718 1.121 10.066 1.00 91.88 96 PHE A CA 1
ATOM 745 C C . PHE A 1 96 ? -18.831 0.215 8.826 1.00 91.88 96 PHE A C 1
ATOM 747 O O . PHE A 1 96 ? -18.639 -1.002 8.895 1.00 91.88 96 PHE A O 1
ATOM 754 N N . LEU A 1 97 ? -19.139 0.801 7.668 1.00 90.38 97 LEU A N 1
ATOM 755 C CA . LEU A 1 97 ? -19.200 0.064 6.404 1.00 90.38 97 LEU A CA 1
ATOM 756 C C . LEU A 1 97 ? -17.786 -0.236 5.879 1.00 90.38 97 LEU A C 1
ATOM 758 O O . LEU A 1 97 ? -16.854 0.538 6.088 1.00 90.38 97 LEU A O 1
ATOM 762 N N . LEU A 1 98 ? -17.624 -1.365 5.185 1.00 86.00 98 LEU A N 1
ATOM 763 C CA . LEU A 1 98 ? -16.390 -1.729 4.477 1.00 86.00 98 LEU A CA 1
ATOM 764 C C . LEU A 1 98 ? -16.439 -1.208 3.032 1.00 86.00 98 LEU A C 1
ATOM 766 O O . LEU A 1 98 ? -16.412 -1.976 2.076 1.00 86.00 98 LEU A O 1
ATOM 770 N N . ASP A 1 99 ? -16.571 0.108 2.899 1.00 86.31 99 ASP A N 1
ATOM 771 C CA . ASP A 1 99 ? -16.814 0.817 1.642 1.00 86.31 99 ASP A CA 1
ATOM 772 C C . ASP A 1 99 ? -15.589 1.623 1.154 1.00 86.31 99 ASP A C 1
ATOM 774 O O . ASP A 1 99 ? -14.469 1.512 1.670 1.00 86.31 99 ASP A O 1
ATOM 778 N N . GLU A 1 100 ? -15.789 2.468 0.138 1.00 84.06 100 GLU A N 1
ATOM 779 C CA . GLU A 1 100 ? -14.735 3.349 -0.370 1.00 84.06 100 GLU A CA 1
ATOM 780 C C . GLU A 1 100 ? -14.279 4.393 0.673 1.00 84.06 100 GLU A C 1
ATOM 782 O O . GLU A 1 100 ? -13.119 4.814 0.669 1.00 84.06 100 GLU A O 1
ATOM 787 N N . ILE A 1 101 ? -15.141 4.788 1.617 1.00 87.94 101 ILE A N 1
ATOM 788 C CA . ILE A 1 101 ? -14.788 5.726 2.691 1.00 87.94 101 ILE A CA 1
ATOM 789 C C . ILE A 1 101 ? -13.818 5.046 3.666 1.00 87.94 101 ILE A C 1
ATOM 791 O O . ILE A 1 101 ? -12.790 5.636 4.003 1.00 87.94 101 ILE A O 1
ATOM 795 N N . MET A 1 102 ? -14.064 3.786 4.044 1.00 88.25 102 MET A N 1
ATOM 796 C CA . MET A 1 102 ? -13.131 2.946 4.814 1.00 88.25 102 MET A CA 1
ATOM 797 C C . MET A 1 102 ? -11.785 2.768 4.101 1.00 88.25 102 MET A C 1
ATOM 799 O O . MET A 1 102 ? -10.721 2.940 4.705 1.00 88.25 102 MET A O 1
ATOM 803 N N . HIS A 1 103 ? -11.818 2.479 2.802 1.00 83.81 103 HIS A N 1
ATOM 804 C CA . HIS A 1 103 ? -10.635 2.335 1.953 1.00 83.81 103 HIS A CA 1
ATOM 805 C C . HIS A 1 103 ? -9.797 3.631 1.912 1.00 83.81 103 HIS A C 1
ATOM 807 O O . HIS A 1 103 ? -8.582 3.615 2.146 1.00 83.81 103 HIS A O 1
ATOM 813 N N . ASN A 1 104 ? -10.452 4.778 1.715 1.00 83.12 104 ASN A N 1
ATOM 814 C CA . ASN A 1 104 ? -9.821 6.097 1.722 1.00 83.12 104 ASN A CA 1
ATOM 815 C C . ASN A 1 104 ? -9.319 6.500 3.122 1.00 83.12 104 ASN A C 1
ATOM 817 O O . ASN A 1 104 ? -8.232 7.078 3.239 1.00 83.12 104 ASN A O 1
ATOM 821 N N . ALA A 1 105 ? -10.036 6.139 4.192 1.00 87.25 105 ALA A N 1
ATOM 822 C CA . ALA A 1 105 ? -9.616 6.343 5.577 1.00 87.25 105 ALA A CA 1
ATOM 823 C C . ALA A 1 105 ? -8.338 5.556 5.900 1.00 87.25 105 ALA A C 1
ATOM 825 O O . ALA A 1 105 ? -7.402 6.120 6.476 1.00 87.25 105 ALA A O 1
ATOM 826 N N . TYR A 1 106 ? -8.268 4.284 5.485 1.00 85.25 106 TYR A N 1
ATOM 827 C CA . TYR A 1 106 ? -7.075 3.451 5.628 1.00 85.25 106 TYR A CA 1
ATOM 828 C C . TYR A 1 106 ? -5.890 4.083 4.900 1.00 85.25 106 TYR A C 1
ATOM 830 O O . TYR A 1 106 ? -4.878 4.376 5.533 1.00 85.25 106 TYR A O 1
ATOM 838 N N . PHE A 1 107 ? -6.008 4.376 3.602 1.00 78.06 107 PHE A N 1
ATOM 839 C CA . PHE A 1 107 ? -4.869 4.877 2.829 1.00 78.06 107 PHE A CA 1
ATOM 840 C C . PHE A 1 107 ? -4.418 6.291 3.196 1.00 78.06 107 PHE A C 1
ATOM 842 O O . PHE A 1 107 ? -3.217 6.560 3.159 1.00 78.06 107 PHE A O 1
ATOM 849 N N . SER A 1 108 ? -5.324 7.151 3.662 1.00 81.75 108 SER A N 1
ATOM 850 C CA . SER A 1 108 ? -4.962 8.461 4.221 1.00 81.75 108 SER A CA 1
ATOM 851 C C . SER A 1 108 ? -4.175 8.355 5.535 1.00 81.75 108 SER A C 1
ATOM 853 O O . SER A 1 108 ? -3.438 9.272 5.893 1.00 81.75 108 SER A O 1
ATOM 855 N N . ASN A 1 109 ? -4.320 7.247 6.273 1.00 83.94 109 ASN A N 1
ATOM 856 C CA . ASN A 1 109 ? -3.742 7.080 7.608 1.00 83.94 109 ASN A CA 1
ATOM 857 C C . ASN A 1 109 ? -2.689 5.967 7.719 1.00 83.94 109 ASN A C 1
ATOM 859 O O . ASN A 1 109 ? -2.023 5.900 8.747 1.00 83.94 109 ASN A O 1
ATOM 863 N N . ILE A 1 110 ? -2.486 5.134 6.693 1.00 77.25 110 ILE A N 1
ATOM 864 C CA . ILE A 1 110 ? -1.645 3.918 6.705 1.00 77.25 110 ILE A CA 1
ATOM 865 C C . ILE A 1 110 ? -0.185 4.151 7.130 1.00 77.25 110 ILE A C 1
ATOM 867 O O . ILE A 1 110 ? 0.485 3.217 7.573 1.00 77.25 110 ILE A O 1
ATOM 871 N N . SER A 1 111 ? 0.308 5.391 7.046 1.00 72.38 111 SER A N 1
ATOM 872 C CA . SER A 1 111 ? 1.595 5.824 7.607 1.00 72.38 111 SER A CA 1
ATOM 873 C C . SER A 1 111 ? 1.684 5.600 9.125 1.00 72.38 111 SER A C 1
ATOM 875 O O . SER A 1 111 ? 2.752 5.234 9.627 1.00 72.38 111 SER A O 1
ATOM 877 N N . LYS A 1 112 ? 0.558 5.712 9.841 1.00 81.38 112 LYS A N 1
ATOM 878 C CA . LYS A 1 112 ? 0.398 5.407 11.269 1.00 81.38 112 LYS A CA 1
ATOM 879 C C . LYS A 1 112 ? 0.550 3.905 11.527 1.00 81.38 112 LYS A C 1
ATOM 881 O O . LYS A 1 112 ? 0.300 3.064 10.661 1.00 81.38 112 LYS A O 1
ATOM 886 N N . SER A 1 113 ? 1.015 3.551 12.723 1.00 78.44 113 SER A N 1
ATOM 887 C CA . SER A 1 113 ? 1.229 2.149 13.099 1.00 78.44 113 SER A CA 1
ATOM 888 C C . SER A 1 113 ? -0.107 1.442 13.382 1.00 78.44 113 SER A C 1
ATOM 890 O O . SER A 1 113 ? -0.900 1.981 14.155 1.00 78.44 113 SER A O 1
ATOM 892 N N . PRO A 1 114 ? -0.351 0.235 12.832 1.00 81.06 114 PRO A N 1
ATOM 893 C CA . PRO A 1 114 ? -1.486 -0.610 13.212 1.00 81.06 114 PRO A CA 1
ATOM 894 C C . PRO A 1 114 ? -1.237 -1.430 14.495 1.00 81.06 114 PRO A C 1
ATOM 896 O O . PRO A 1 114 ? -2.097 -2.201 14.906 1.00 81.06 114 PRO A O 1
ATOM 899 N N . TYR A 1 115 ? -0.052 -1.317 15.102 1.00 81.94 115 TYR A N 1
ATOM 900 C CA . TYR A 1 115 ? 0.336 -2.055 16.309 1.00 81.94 115 TYR A CA 1
ATOM 901 C C . TYR A 1 115 ? 0.162 -1.203 17.569 1.00 81.94 115 TYR A C 1
ATOM 903 O O . TYR A 1 115 ? 0.275 0.025 17.498 1.00 81.94 115 TYR A O 1
ATOM 911 N N . VAL A 1 116 ? -0.056 -1.862 18.712 1.00 78.12 116 VAL A N 1
ATOM 912 C CA . VAL A 1 116 ? -0.242 -1.216 20.026 1.00 78.12 116 VAL A CA 1
ATOM 913 C C . VAL A 1 116 ? 0.941 -0.271 20.327 1.00 78.12 116 VAL A C 1
ATOM 915 O O . VAL A 1 116 ? 2.091 -0.684 20.114 1.00 78.12 116 VAL A O 1
ATOM 918 N N . PRO A 1 117 ? 0.715 0.976 20.799 1.00 76.62 117 PRO A N 1
ATOM 919 C CA . PRO A 1 117 ? 1.788 1.939 21.054 1.00 76.62 117 PRO A CA 1
ATOM 920 C C . PRO A 1 117 ? 2.816 1.386 22.048 1.00 76.62 117 PRO A C 1
ATOM 922 O O . PRO A 1 117 ? 2.450 0.750 23.030 1.00 76.62 117 PRO A O 1
ATOM 925 N N . GLY A 1 118 ? 4.108 1.598 21.792 1.00 73.56 118 GLY A N 1
ATOM 926 C CA . GLY A 1 118 ? 5.194 1.078 22.638 1.00 73.56 118 GLY A CA 1
ATOM 927 C C . GLY A 1 118 ? 5.440 -0.439 22.547 1.00 73.56 118 GLY A C 1
ATOM 928 O O . GLY A 1 118 ? 6.507 -0.899 22.947 1.00 73.56 118 GLY A O 1
ATOM 929 N N . SER A 1 119 ? 4.524 -1.223 21.966 1.00 72.69 119 SER A N 1
ATOM 930 C CA . SER A 1 119 ? 4.704 -2.670 21.798 1.00 72.69 119 SER A CA 1
ATOM 931 C C . SER A 1 119 ? 5.631 -3.017 20.625 1.00 72.69 119 SER A C 1
ATOM 933 O O . SER A 1 119 ? 5.626 -2.380 19.564 1.00 72.69 119 SER A O 1
ATOM 935 N N . LYS A 1 120 ? 6.386 -4.114 20.752 1.00 70.75 120 LYS A N 1
ATOM 936 C CA . LYS A 1 120 ? 7.129 -4.695 19.624 1.00 70.75 120 LYS A CA 1
ATOM 937 C C . LYS A 1 120 ? 6.214 -5.616 18.807 1.00 70.75 120 LYS A C 1
ATOM 939 O O . LYS A 1 120 ? 6.226 -6.827 18.989 1.00 70.75 120 LYS A O 1
ATOM 944 N N . LYS A 1 121 ? 5.505 -5.036 17.827 1.00 73.81 121 LYS A N 1
ATOM 945 C CA . LYS A 1 121 ? 4.708 -5.746 16.792 1.00 73.81 121 LYS A CA 1
ATOM 946 C C . LYS A 1 121 ? 3.447 -6.461 17.315 1.00 73.81 121 LYS A C 1
ATOM 948 O O . LYS A 1 121 ? 2.962 -7.384 16.658 1.00 73.81 121 LYS A O 1
ATOM 953 N N . GLN A 1 122 ? 2.906 -6.048 18.460 1.00 77.81 122 GLN A N 1
ATOM 954 C CA . GLN A 1 122 ? 1.707 -6.658 19.037 1.00 77.81 122 GLN A CA 1
ATOM 955 C C . GLN A 1 122 ? 0.444 -6.123 18.346 1.00 77.81 122 GLN A C 1
ATOM 957 O O . GLN A 1 122 ? 0.309 -4.916 18.123 1.00 77.81 122 GLN A O 1
ATOM 962 N N . ARG A 1 123 ? -0.451 -7.029 17.934 1.00 71.75 123 ARG A N 1
ATOM 963 C CA . ARG A 1 123 ? -1.695 -6.677 17.233 1.00 71.75 123 ARG A CA 1
ATOM 964 C C . ARG A 1 123 ? -2.767 -6.237 18.224 1.00 71.75 123 ARG A C 1
ATOM 966 O O . ARG A 1 123 ? -2.855 -6.797 19.309 1.00 71.75 123 ARG A O 1
ATOM 973 N N . VAL A 1 124 ? -3.623 -5.316 17.785 1.00 69.88 124 VAL A N 1
ATOM 974 C CA . VAL A 1 124 ? -4.815 -4.844 18.520 1.00 69.88 124 VAL A CA 1
ATOM 975 C C . VAL A 1 124 ? -5.695 -6.002 18.989 1.00 69.88 124 VAL A C 1
ATOM 977 O O . VAL A 1 124 ? -6.141 -6.034 20.126 1.00 69.88 124 VAL A O 1
ATOM 980 N N . SER A 1 125 ? -5.893 -6.981 18.107 1.00 66.81 125 SER A N 1
ATOM 981 C CA . SER A 1 125 ? -6.760 -8.143 18.294 1.00 66.81 125 SER A CA 1
ATOM 982 C C . SER A 1 125 ? -6.215 -9.217 19.249 1.00 66.81 125 SER A C 1
ATOM 984 O O . SER A 1 125 ? -6.907 -10.197 19.488 1.00 66.81 125 SER A O 1
ATOM 986 N N . HIS A 1 126 ? -4.978 -9.095 19.750 1.00 69.88 126 HIS A N 1
ATOM 987 C CA . HIS A 1 126 ? -4.259 -10.166 20.473 1.00 69.88 126 HIS A CA 1
ATOM 988 C C . HIS A 1 126 ? -3.999 -9.869 21.967 1.00 69.88 126 HIS A C 1
ATOM 990 O O . HIS A 1 126 ? -3.125 -10.480 22.568 1.00 69.88 126 HIS A O 1
ATOM 996 N N . VAL A 1 127 ? -4.652 -8.855 22.522 1.00 66.00 127 VAL A N 1
ATOM 997 C CA . VAL A 1 127 ? -4.465 -8.300 23.873 1.00 66.00 127 VAL A CA 1
ATOM 998 C C . VAL A 1 127 ? -5.058 -9.033 25.087 1.00 66.00 127 VAL A C 1
ATOM 1000 O O . VAL A 1 127 ? -4.679 -10.152 25.408 1.00 66.00 127 VAL A O 1
ATOM 1003 N N . GLN A 1 128 ? -5.890 -8.302 25.836 1.00 60.28 128 GLN A N 1
ATOM 1004 C CA . GLN A 1 128 ? -5.693 -7.960 27.255 1.00 60.28 128 GLN A CA 1
ATOM 1005 C C . GLN A 1 128 ? -6.379 -6.596 27.545 1.00 60.28 128 GLN A C 1
ATOM 1007 O O . GLN A 1 128 ? -7.500 -6.370 27.103 1.00 60.28 128 GLN A O 1
ATOM 1012 N N . ASP A 1 129 ? -5.629 -5.641 28.114 1.00 67.25 129 ASP A N 1
ATOM 1013 C CA . ASP A 1 129 ? -5.957 -4.199 28.236 1.00 67.25 129 ASP A CA 1
ATOM 1014 C C . ASP A 1 129 ? -5.041 -3.298 27.366 1.00 67.25 129 ASP A C 1
ATOM 1016 O O . ASP A 1 129 ? -3.817 -3.423 27.480 1.00 67.25 129 ASP A O 1
ATOM 1020 N N . TYR A 1 130 ? -5.542 -2.344 26.548 1.00 59.31 130 TYR A N 1
ATOM 1021 C CA . TYR A 1 130 ? -4.666 -1.363 25.839 1.00 59.31 130 TYR A CA 1
ATOM 1022 C C . TYR A 1 130 ? -5.203 0.063 25.733 1.00 59.31 130 TYR A C 1
ATOM 1024 O O . TYR A 1 130 ? -6.395 0.334 25.639 1.00 59.31 130 TYR A O 1
ATOM 1032 N N . LYS A 1 131 ? -4.231 0.958 25.516 1.00 71.50 131 LYS A N 1
ATOM 1033 C CA . LYS A 1 131 ? -4.376 2.124 24.638 1.00 71.50 131 LYS A CA 1
ATOM 1034 C C . LYS A 1 131 ? -4.437 1.677 23.172 1.00 71.50 131 LYS A C 1
ATOM 1036 O O . LYS A 1 131 ? -3.541 0.970 22.707 1.00 71.50 131 LYS A O 1
ATOM 1041 N N . GLU A 1 132 ? -5.443 2.135 22.435 1.00 76.56 132 GLU A N 1
ATOM 1042 C CA . GLU A 1 132 ? -5.586 1.864 20.998 1.00 76.56 132 GLU A CA 1
ATOM 1043 C C . GLU A 1 132 ? -4.340 2.219 20.162 1.00 76.56 132 GLU A C 1
ATOM 1045 O O . GLU A 1 132 ? -3.588 3.140 20.505 1.00 76.56 132 GLU A O 1
ATOM 1050 N N . PRO A 1 133 ? -4.104 1.532 19.026 1.00 83.44 133 PRO A N 1
ATOM 1051 C CA . PRO A 1 133 ? -3.031 1.898 18.113 1.00 83.44 133 PRO A CA 1
ATOM 1052 C C . PRO A 1 133 ? -3.352 3.216 17.387 1.00 83.44 133 PRO A C 1
ATOM 1054 O O . PRO A 1 133 ? -4.515 3.490 17.076 1.00 83.44 133 PRO A O 1
ATOM 1057 N N . PRO A 1 134 ? -2.335 3.993 16.969 1.00 85.50 134 PRO A N 1
ATOM 1058 C CA . PRO A 1 134 ? -2.567 5.289 16.335 1.00 85.50 134 PRO A CA 1
ATOM 1059 C C . PRO A 1 134 ? -3.333 5.200 15.009 1.00 85.50 134 PRO A C 1
ATOM 1061 O O . PRO A 1 134 ? -3.943 6.187 14.602 1.00 85.50 134 PRO A O 1
ATOM 1064 N N . LEU A 1 135 ? -3.300 4.052 14.315 1.00 85.94 135 LEU A N 1
ATOM 1065 C CA . LEU A 1 135 ? -4.096 3.841 13.105 1.00 85.94 135 LEU A CA 1
ATOM 1066 C C . LEU A 1 135 ? -5.592 3.643 13.402 1.00 85.94 135 LEU A C 1
ATOM 1068 O O . LEU A 1 135 ? -6.394 4.234 12.689 1.00 85.94 135 LEU A O 1
ATOM 1072 N N . MET A 1 136 ? -5.968 2.883 14.442 1.00 88.44 136 MET A N 1
ATOM 1073 C CA . MET A 1 136 ? -7.380 2.636 14.795 1.00 88.44 136 MET A CA 1
ATOM 1074 C C . MET A 1 136 ? -8.077 3.953 15.123 1.00 88.44 136 MET A C 1
ATOM 1076 O O . MET A 1 136 ? -9.001 4.360 14.425 1.00 88.44 136 MET A O 1
ATOM 1080 N N . THR A 1 137 ? -7.551 4.677 16.113 1.00 88.94 137 THR A N 1
ATOM 1081 C CA . THR A 1 137 ? -8.107 5.956 16.569 1.00 88.94 137 THR A CA 1
ATOM 1082 C C . THR A 1 137 ? -8.154 6.990 15.438 1.00 88.94 137 THR A C 1
ATOM 1084 O O . THR A 1 137 ? -9.070 7.804 15.366 1.00 88.94 137 THR A O 1
ATOM 1087 N N . ALA A 1 138 ? -7.189 6.957 14.511 1.00 87.94 138 ALA A N 1
ATOM 1088 C CA . ALA A 1 138 ? -7.186 7.837 13.348 1.00 87.94 138 ALA A CA 1
ATOM 1089 C C . ALA A 1 138 ? -8.206 7.452 12.268 1.00 87.94 138 ALA A C 1
ATOM 1091 O O . ALA A 1 138 ? -8.786 8.349 11.658 1.00 87.94 138 ALA A O 1
ATOM 1092 N N . MET A 1 139 ? -8.409 6.156 12.017 1.00 91.19 139 MET A N 1
ATOM 1093 C CA . MET A 1 139 ? -9.430 5.672 11.088 1.00 91.19 139 MET A CA 1
ATOM 1094 C C . MET A 1 139 ? -10.826 5.935 11.647 1.00 91.19 139 MET A C 1
ATOM 1096 O O . MET A 1 139 ? -11.621 6.556 10.949 1.00 91.19 139 MET A O 1
ATOM 1100 N N . ARG A 1 140 ? -11.093 5.593 12.916 1.00 91.62 140 ARG A N 1
ATOM 1101 C CA . ARG A 1 140 ? -12.381 5.876 13.567 1.00 91.62 140 ARG A CA 1
ATOM 1102 C C . ARG A 1 140 ? -12.717 7.369 13.508 1.00 91.62 140 ARG A C 1
ATOM 1104 O O . ARG A 1 140 ? -13.730 7.734 12.926 1.00 91.62 140 ARG A O 1
ATOM 1111 N N . LYS A 1 141 ? -11.791 8.239 13.932 1.00 91.69 141 LYS A N 1
ATOM 1112 C CA . LYS A 1 141 ? -11.953 9.704 13.865 1.00 91.69 141 LYS A CA 1
ATOM 1113 C C . LYS A 1 141 ? -12.139 10.252 12.444 1.00 91.69 141 LYS A C 1
ATOM 1115 O O . LYS A 1 141 ? -12.705 11.329 12.276 1.00 91.69 141 LYS A O 1
ATOM 1120 N N . TYR A 1 142 ? -11.624 9.576 11.415 1.00 92.00 142 TYR A N 1
ATOM 1121 C CA . TYR A 1 142 ? -11.888 9.951 10.023 1.00 92.00 142 TYR A CA 1
ATOM 1122 C C . TYR A 1 142 ? -13.313 9.559 9.616 1.00 92.00 142 TYR A C 1
ATOM 1124 O O . TYR A 1 142 ? -14.020 10.375 9.032 1.00 92.00 142 TYR A O 1
ATOM 1132 N N . LEU A 1 143 ? -13.729 8.335 9.949 1.00 91.75 143 LEU A N 1
ATOM 1133 C CA . LEU A 1 143 ? -15.033 7.777 9.597 1.00 91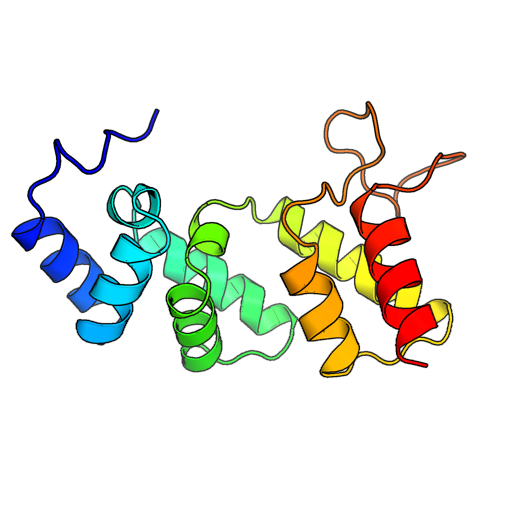.75 143 LEU A CA 1
ATOM 1134 C C . LEU A 1 143 ? -16.179 8.483 10.327 1.00 91.75 143 LEU A C 1
ATOM 1136 O O . LEU A 1 143 ? -17.160 8.835 9.692 1.00 91.75 143 LEU A O 1
ATOM 1140 N N . GLU A 1 144 ? -16.025 8.793 11.615 1.00 92.69 144 GLU A N 1
ATOM 1141 C CA . GLU A 1 144 ? -16.979 9.591 12.405 1.00 92.69 144 GLU A CA 1
ATOM 1142 C C . GLU A 1 144 ? -17.264 10.972 11.790 1.00 92.69 144 GLU A C 1
ATOM 1144 O O . GLU A 1 144 ? -18.358 11.499 11.940 1.00 92.69 144 GLU A O 1
ATOM 1149 N N . ARG A 1 145 ? -16.298 11.563 11.070 1.00 91.06 145 ARG A N 1
ATOM 1150 C CA . ARG A 1 145 ? -16.451 12.853 10.362 1.00 91.06 145 ARG A CA 1
ATOM 1151 C C . ARG A 1 145 ? -17.063 12.725 8.962 1.00 91.06 145 ARG A C 1
ATOM 1153 O O . ARG A 1 145 ? -17.165 13.724 8.249 1.00 91.06 145 ARG A O 1
ATOM 1160 N N . LYS A 1 146 ? -17.333 11.497 8.523 1.00 85.00 146 LYS A N 1
ATOM 1161 C CA . LYS A 1 146 ? -17.832 11.133 7.189 1.00 85.00 146 LYS A CA 1
ATOM 1162 C C . LYS A 1 146 ? -19.097 10.269 7.255 1.00 85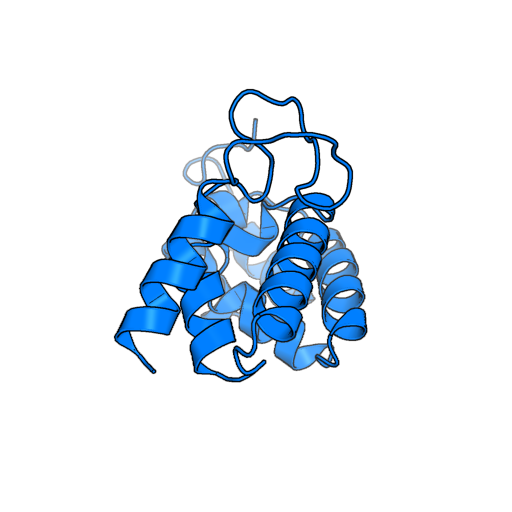.00 146 LYS A C 1
ATOM 1164 O O . LYS A 1 146 ? -19.551 9.816 6.209 1.00 85.00 146 LYS A O 1
ATOM 1169 N N . LYS A 1 147 ? -19.606 10.051 8.467 1.00 65.75 147 LYS A N 1
ATOM 1170 C CA . LYS A 1 147 ? -20.859 9.380 8.799 1.00 65.75 147 LYS A CA 1
ATOM 1171 C C . LYS A 1 147 ? -21.995 10.401 8.821 1.00 65.75 147 LYS A C 1
ATOM 1173 O O . LYS A 1 147 ? -23.123 9.975 8.514 1.00 65.75 147 LYS A O 1
#

Secondary structure (DSSP, 8-state):
-PPPGGGS-HHHHHHHHHHHHS-HHHHHHHHHH-GGGGGS-HHHHHHHHHHHHHTTT--HHHHHHHHHH-GGGGGS-HHHHHHHHHHHHHHHHTT--SSHHHHHHHHHHTTS-SBPTTSSS-BGGG-SS-PPPHHHHHHHHHHTT--

Radius of gyration: 16.84 Å; chains: 1; bounding box: 44×26×46 Å

Foldseek 3Di:
DQPFLVPDPPVVLLVQLCVLLVDSPLSVQLCVVPVSLSRDPNNVLLVLQCVLVVVVPDHSNNSSSVCSVPVVSSVDDPLLSVLLVVLLVVVVVVVFDPDVLLVVQCVVQSVFGSAFPPDDSHHPVRDDDGDGGPSNVSSVVSVVVVD

Sequence (147 aa):
KHPPFANLDHARVVREATAVYENEAGVKAAVLKHPQFAGLDHARVVRERVRLGAYVGLSRKESIDLLLKNPVFAGYSAKRYLAGMDIARTLHTEGFLLDEIMHNAYFSNISKSPYVPGSKKQRVSHVQDYKEPPLMTAMRKYLERKK